Protein AF-A0A392SLY6-F1 (afdb_monomer)

Sequence (78 aa):
MIETVSGHRPNLAVKLEGNDIGLVNWARKMKERNTEMEMLDVNIPREEGLKEESVREYVHIACMCTGELQKDRPEMPE

Organism: NCBI:txid97028

Solvent-accessible surface area (backbone atoms only — not comparable to full-atom values): 4851 Å² total; per-residue (Å²): 102,67,43,72,47,37,70,48,59,76,91,44,68,43,78,55,98,88,40,81,34,51,48,68,64,46,52,49,50,30,53,76,67,74,42,46,82,75,45,51,26,90,87,58,69,74,85,68,91,57,50,68,70,56,50,46,48,53,53,49,51,45,48,36,65,61,36,91,50,74,89,61,29,72,85,83,81,134

Radius of gyration: 12.94 Å; Cα contacts (8 Å, |Δi|>4): 73; chains: 1; bounding box: 31×29×33 Å

pLDDT: mean 93.34, std 5.0, range [73.88, 97.19]

Mean predicted aligned error: 3.35 Å

Structure (mmCIF, N/CA/C/O backbone):
data_AF-A0A392SLY6-F1
#
_entry.id   AF-A0A392SLY6-F1
#
loop_
_atom_site.group_PDB
_atom_site.id
_atom_site.type_symbol
_atom_site.label_atom_id
_atom_site.label_alt_id
_atom_site.label_comp_id
_atom_site.label_asym_id
_atom_site.label_entity_id
_atom_site.label_seq_id
_atom_site.pdbx_PDB_ins_code
_atom_site.Cartn_x
_atom_site.Cartn_y
_atom_site.Cartn_z
_atom_site.occupancy
_atom_site.B_iso_or_equiv
_atom_site.auth_seq_id
_atom_site.auth_comp_id
_atom_site.auth_asym_id
_atom_site.auth_atom_id
_atom_site.pdbx_PDB_model_num
ATOM 1 N N . MET A 1 1 ? 1.727 -6.501 -3.718 1.00 94.00 1 MET A N 1
ATOM 2 C CA . MET A 1 1 ? 1.636 -5.153 -4.333 1.00 94.00 1 MET A CA 1
ATOM 3 C C . MET A 1 1 ? 1.813 -4.037 -3.312 1.00 94.00 1 MET A C 1
ATOM 5 O O . MET A 1 1 ? 2.721 -3.236 -3.494 1.00 94.00 1 MET A O 1
ATOM 9 N N . ILE A 1 2 ? 0.988 -3.979 -2.255 1.00 97.19 2 ILE A N 1
ATOM 10 C CA . ILE A 1 2 ? 1.071 -2.911 -1.237 1.00 97.19 2 ILE A CA 1
ATOM 11 C C . ILE A 1 2 ? 2.431 -2.928 -0.519 1.00 97.19 2 ILE A C 1
ATOM 13 O O . ILE A 1 2 ? 3.067 -1.891 -0.395 1.00 97.19 2 ILE A O 1
ATOM 17 N N . GLU A 1 3 ? 2.927 -4.110 -0.143 1.00 96.88 3 GLU A N 1
ATOM 18 C CA . GLU A 1 3 ? 4.266 -4.269 0.451 1.00 96.88 3 GLU A CA 1
ATOM 19 C C . GLU A 1 3 ? 5.376 -3.751 -0.473 1.00 96.88 3 GLU A C 1
ATOM 21 O O . GLU A 1 3 ? 6.330 -3.138 -0.016 1.00 96.88 3 GLU A O 1
ATOM 26 N N . THR A 1 4 ? 5.243 -3.972 -1.784 1.00 95.19 4 THR A N 1
ATOM 27 C CA . THR A 1 4 ? 6.239 -3.569 -2.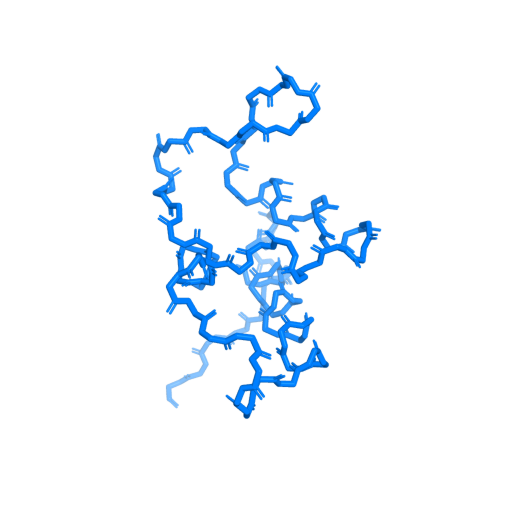785 1.00 95.19 4 THR A CA 1
ATOM 28 C C . THR A 1 4 ? 6.312 -2.056 -2.942 1.00 95.19 4 THR A C 1
ATOM 30 O O . THR A 1 4 ? 7.406 -1.517 -3.033 1.00 95.19 4 THR A O 1
ATOM 33 N N . VAL A 1 5 ? 5.163 -1.370 -2.985 1.00 94.75 5 VAL A N 1
ATOM 34 C CA . VAL A 1 5 ? 5.151 0.091 -3.153 1.00 94.75 5 VAL A CA 1
ATOM 35 C C . VAL A 1 5 ? 5.616 0.804 -1.891 1.00 94.75 5 VAL A C 1
ATOM 37 O O . VAL A 1 5 ? 6.220 1.861 -2.014 1.00 94.75 5 VAL A O 1
ATOM 40 N N . SER A 1 6 ? 5.382 0.226 -0.705 1.00 95.12 6 SER A N 1
ATOM 41 C CA . SER A 1 6 ? 5.650 0.902 0.567 1.00 95.12 6 SER A CA 1
ATOM 42 C C . SER A 1 6 ? 6.806 0.372 1.398 1.00 95.12 6 SER A C 1
ATOM 44 O O . SER A 1 6 ? 7.093 0.952 2.441 1.00 95.12 6 SER A O 1
ATOM 46 N N . GLY A 1 7 ? 7.398 -0.763 1.031 1.00 95.56 7 GLY A N 1
ATOM 47 C CA . GLY A 1 7 ? 8.431 -1.430 1.832 1.00 95.56 7 GLY A CA 1
ATOM 48 C C . GLY A 1 7 ? 7.960 -1.948 3.192 1.00 95.56 7 GLY A C 1
ATOM 49 O O . GLY A 1 7 ? 8.762 -2.429 3.996 1.00 95.56 7 GLY A O 1
ATOM 50 N N . HIS A 1 8 ? 6.662 -1.858 3.486 1.00 95.56 8 HIS A N 1
ATOM 51 C CA . HIS A 1 8 ? 6.113 -2.274 4.770 1.00 95.56 8 HIS A CA 1
ATOM 52 C C . HIS A 1 8 ? 5.846 -3.773 4.777 1.00 95.56 8 HIS A C 1
ATOM 54 O O . HIS A 1 8 ? 5.360 -4.345 3.802 1.00 95.56 8 HIS A O 1
ATOM 60 N N . ARG A 1 9 ? 6.104 -4.404 5.924 1.00 94.12 9 ARG A N 1
ATOM 61 C CA . ARG A 1 9 ? 5.770 -5.812 6.133 1.00 94.12 9 ARG A CA 1
ATOM 62 C C . ARG A 1 9 ? 4.286 -5.956 6.479 1.00 94.12 9 ARG A C 1
ATOM 64 O O . ARG A 1 9 ? 3.793 -5.201 7.314 1.00 94.12 9 ARG A O 1
ATOM 71 N N . PRO A 1 10 ? 3.582 -6.955 5.933 1.00 91.56 10 PRO A N 1
ATOM 72 C CA . PRO A 1 10 ? 2.136 -7.096 6.091 1.00 91.56 1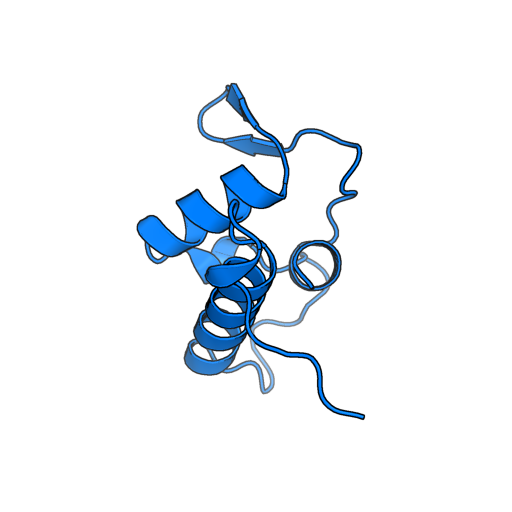0 PRO A CA 1
ATOM 73 C C . PRO A 1 10 ? 1.744 -7.542 7.504 1.00 91.56 10 PRO A C 1
ATOM 75 O O . PRO A 1 10 ? 0.625 -7.297 7.943 1.00 91.56 10 PRO A O 1
ATOM 78 N N . ASN A 1 11 ? 2.665 -8.190 8.223 1.00 92.38 11 ASN A N 1
ATOM 79 C CA . ASN A 1 11 ? 2.474 -8.640 9.598 1.00 92.38 11 ASN A CA 1
ATOM 80 C C . ASN A 1 11 ? 2.766 -7.548 10.643 1.00 92.38 11 ASN A C 1
ATOM 82 O O . ASN A 1 11 ? 2.595 -7.804 11.833 1.00 92.38 11 ASN A O 1
ATOM 86 N N . LEU A 1 12 ? 3.236 -6.368 10.224 1.00 92.06 12 LEU A N 1
ATOM 87 C CA . LEU A 1 12 ? 3.476 -5.226 11.100 1.00 92.06 12 LEU A CA 1
ATOM 88 C C . LEU A 1 12 ? 2.396 -4.167 10.869 1.00 92.06 12 LEU A C 1
ATOM 90 O O . LEU A 1 12 ? 2.011 -3.892 9.733 1.00 92.06 12 LEU A O 1
ATOM 94 N N . ALA A 1 13 ? 1.906 -3.572 11.955 1.00 91.12 13 ALA A N 1
ATOM 95 C CA . ALA A 1 13 ? 0.993 -2.445 11.855 1.00 91.12 13 ALA A CA 1
ATOM 96 C C . ALA A 1 13 ? 1.723 -1.205 11.320 1.00 91.12 13 ALA A C 1
ATOM 98 O O . ALA A 1 13 ? 2.898 -0.979 11.617 1.00 91.12 13 ALA A O 1
ATOM 99 N N . VAL A 1 14 ? 1.000 -0.393 10.554 1.00 94.50 14 VAL A N 1
ATOM 100 C CA . VAL A 1 14 ? 1.447 0.924 10.096 1.00 94.50 14 VAL A CA 1
ATOM 101 C C . VAL A 1 14 ? 0.767 1.975 10.963 1.00 94.50 14 VAL A C 1
ATOM 103 O O . VAL A 1 14 ? -0.414 1.844 11.284 1.00 94.50 14 VAL A O 1
ATOM 106 N N . LYS A 1 15 ? 1.492 3.030 11.342 1.00 92.62 15 LYS A N 1
ATOM 107 C CA . LYS A 1 15 ? 0.904 4.149 12.081 1.00 92.62 15 LYS A CA 1
ATOM 108 C C . LYS A 1 15 ? 0.264 5.142 11.126 1.00 92.62 15 LYS A C 1
ATOM 110 O O .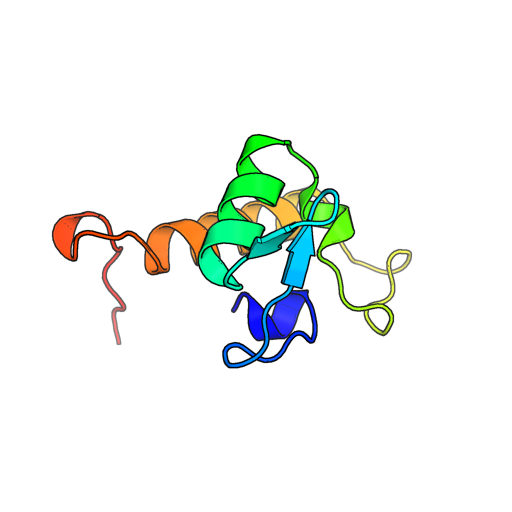 LYS A 1 15 ? 0.933 5.671 10.244 1.00 92.62 15 LYS A O 1
ATOM 115 N N . LEU A 1 16 ? -1.004 5.454 11.362 1.00 92.12 16 LEU A N 1
ATOM 116 C CA . LEU A 1 16 ? -1.709 6.539 10.691 1.00 92.12 16 LEU A CA 1
ATOM 117 C C . LEU A 1 16 ? -2.414 7.390 11.745 1.00 92.12 16 LEU A C 1
ATOM 119 O O . LEU A 1 16 ? -3.246 6.885 12.496 1.00 92.12 16 LEU A O 1
ATOM 123 N N . GLU A 1 17 ? -2.048 8.671 11.832 1.00 89.88 17 GLU A N 1
ATOM 124 C CA . GLU A 1 17 ? -2.621 9.620 12.808 1.00 89.88 17 GLU A CA 1
ATOM 125 C C . GLU A 1 17 ? -2.508 9.126 14.264 1.00 89.88 17 GLU A C 1
ATOM 127 O O . GLU A 1 17 ? -3.400 9.320 15.084 1.00 89.88 17 GLU A O 1
ATOM 132 N N . GLY A 1 18 ? -1.406 8.440 14.579 1.00 90.56 18 GLY A N 1
ATOM 133 C CA . GLY A 1 18 ? -1.140 7.889 15.910 1.00 90.56 18 GLY A CA 1
ATOM 134 C C . GLY A 1 18 ? -1.810 6.544 16.206 1.00 90.56 18 GLY A C 1
ATOM 135 O O . GLY A 1 18 ? -1.499 5.955 17.238 1.0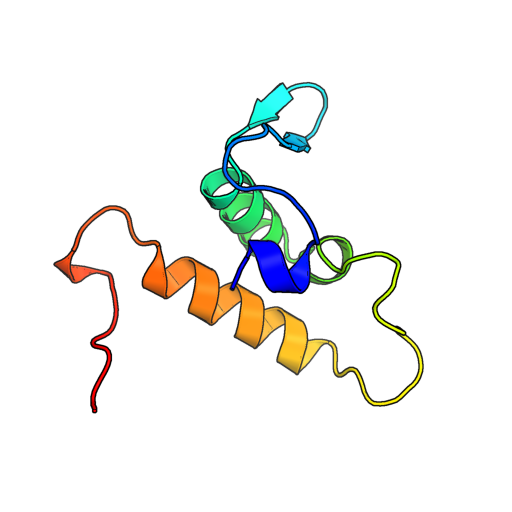0 90.56 18 GLY A O 1
ATOM 136 N N . ASN A 1 19 ? -2.655 6.028 15.309 1.00 93.25 19 ASN A N 1
ATOM 137 C CA . ASN A 1 19 ? -3.308 4.729 15.460 1.00 93.25 19 ASN A CA 1
ATOM 138 C C . ASN A 1 19 ? -2.585 3.641 14.662 1.00 93.25 19 ASN A C 1
ATOM 140 O O . ASN A 1 19 ? -2.193 3.863 13.514 1.00 93.25 19 ASN A O 1
ATOM 144 N N . ASP A 1 20 ? -2.467 2.454 15.254 1.00 94.62 20 ASP A N 1
ATOM 145 C CA . ASP A 1 20 ? -1.972 1.264 14.566 1.00 94.62 20 ASP A CA 1
ATOM 146 C C . ASP A 1 20 ? -3.071 0.692 13.661 1.00 94.62 20 ASP A C 1
ATOM 148 O O . ASP A 1 20 ? -4.177 0.375 14.106 1.00 94.62 20 ASP A O 1
ATOM 152 N N . ILE A 1 21 ? -2.770 0.564 12.371 1.00 95.62 21 ILE A N 1
ATOM 153 C CA . ILE A 1 21 ? -3.691 0.064 11.353 1.00 95.62 21 ILE A CA 1
ATOM 154 C C . ILE A 1 21 ? -3.010 -1.002 10.488 1.00 95.62 21 ILE A C 1
ATOM 156 O O . ILE A 1 21 ? -1.814 -0.943 10.204 1.00 95.62 21 ILE A O 1
ATOM 160 N N . GLY A 1 22 ? -3.778 -2.010 10.070 1.00 95.06 22 GLY A N 1
ATOM 161 C CA . GLY A 1 22 ? -3.286 -3.042 9.158 1.00 95.06 22 GLY A CA 1
AT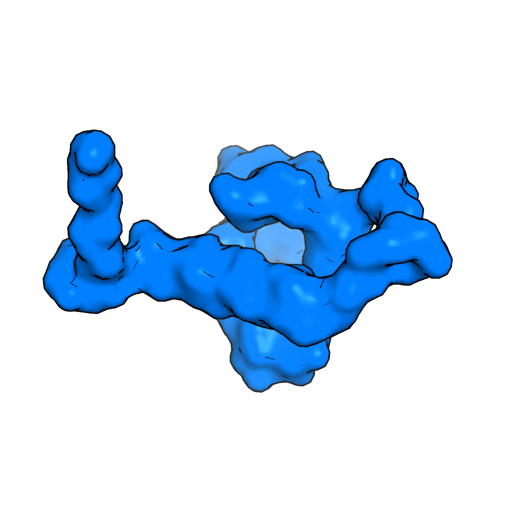OM 162 C C . GLY A 1 22 ? -2.941 -2.474 7.778 1.00 95.06 22 GLY A C 1
ATOM 163 O O . GLY A 1 22 ? -3.590 -1.541 7.305 1.00 95.06 22 GLY A O 1
ATOM 164 N N . LEU A 1 23 ? -1.957 -3.078 7.110 1.00 96.06 23 LEU A N 1
ATOM 165 C CA . LEU A 1 23 ? -1.381 -2.572 5.859 1.00 96.06 23 LEU A CA 1
ATOM 166 C C . LEU A 1 23 ? -2.420 -2.327 4.744 1.00 96.06 23 LEU A C 1
ATOM 168 O O . LEU A 1 23 ? -2.375 -1.304 4.065 1.00 96.06 23 LEU A O 1
ATOM 172 N N . VAL A 1 24 ? -3.388 -3.234 4.582 1.00 95.81 24 VAL A N 1
ATOM 173 C CA . VAL A 1 24 ? -4.456 -3.104 3.570 1.00 95.81 24 VAL A CA 1
ATOM 174 C C . VAL A 1 24 ? -5.393 -1.936 3.890 1.00 95.81 24 VAL A C 1
ATOM 176 O O . VAL A 1 24 ? -5.707 -1.128 3.018 1.00 95.81 24 VAL A O 1
ATOM 179 N N . ASN A 1 25 ? -5.806 -1.806 5.153 1.00 95.69 25 ASN A N 1
ATOM 180 C CA . ASN A 1 25 ? -6.692 -0.723 5.583 1.00 95.69 25 ASN A CA 1
ATOM 181 C C . ASN A 1 25 ? -5.987 0.637 5.522 1.00 95.69 25 ASN A C 1
ATOM 183 O O . ASN A 1 25 ? -6.612 1.642 5.189 1.00 95.69 25 ASN A O 1
ATOM 187 N N . TRP A 1 26 ? -4.684 0.664 5.809 1.00 96.75 26 TRP A N 1
ATOM 188 C CA . TRP A 1 26 ? -3.845 1.837 5.607 1.00 96.75 26 TRP A CA 1
ATOM 189 C C . TRP A 1 26 ? -3.831 2.259 4.135 1.00 96.75 26 TRP A C 1
ATOM 191 O O . TRP A 1 26 ? -4.204 3.389 3.839 1.00 96.75 26 TRP A O 1
ATOM 201 N N . ALA A 1 27 ? -3.516 1.349 3.207 1.00 96.88 27 ALA A N 1
ATOM 202 C CA . ALA A 1 27 ? -3.498 1.648 1.773 1.00 96.88 27 ALA A CA 1
ATOM 203 C C . ALA A 1 27 ? -4.847 2.174 1.256 1.00 96.88 27 ALA A C 1
ATOM 205 O O . ALA A 1 27 ? -4.884 3.137 0.492 1.00 96.88 27 ALA A O 1
ATOM 206 N N . ARG A 1 28 ? -5.965 1.601 1.726 1.00 96.56 28 ARG A N 1
ATOM 207 C CA . ARG A 1 28 ? -7.312 2.080 1.381 1.00 96.56 28 ARG A CA 1
ATOM 208 C C . ARG A 1 28 ? -7.531 3.528 1.831 1.00 96.56 28 ARG A C 1
ATOM 210 O O . ARG A 1 28 ? -8.016 4.330 1.042 1.00 96.56 28 ARG A O 1
ATOM 217 N N . LYS A 1 29 ? -7.106 3.884 3.049 1.00 96.50 29 LYS A N 1
ATOM 218 C CA . LYS A 1 29 ? -7.179 5.268 3.550 1.00 96.50 29 LYS A CA 1
ATOM 219 C C . LYS A 1 29 ? -6.280 6.226 2.770 1.00 96.50 29 LYS A C 1
ATOM 221 O O . LYS A 1 29 ? -6.698 7.350 2.519 1.00 96.50 29 LYS A O 1
ATOM 226 N N . MET A 1 30 ? -5.075 5.804 2.385 1.00 96.25 30 MET A N 1
ATOM 227 C CA . MET A 1 30 ? -4.178 6.625 1.558 1.00 96.25 30 MET A CA 1
ATOM 228 C C . MET A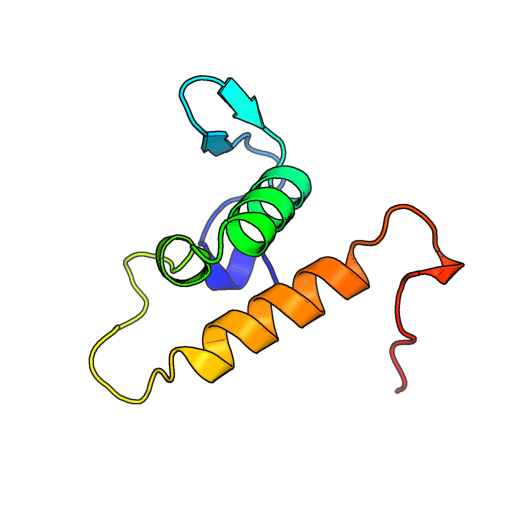 1 30 ? -4.810 6.914 0.191 1.00 96.25 30 MET A C 1
ATOM 230 O O . MET A 1 30 ? -4.821 8.058 -0.257 1.00 96.25 30 MET A O 1
ATOM 234 N N . LYS A 1 31 ? -5.439 5.901 -0.419 1.00 96.06 31 LYS A N 1
ATOM 235 C CA . LYS A 1 31 ? -6.208 6.055 -1.658 1.00 96.06 31 LYS A CA 1
ATOM 236 C C . LYS A 1 31 ? -7.415 6.987 -1.490 1.00 96.06 31 LYS A C 1
ATOM 238 O O . LYS A 1 31 ? -7.609 7.905 -2.275 1.00 96.06 31 LYS A O 1
ATOM 243 N N . GLU A 1 32 ? -8.230 6.794 -0.451 1.00 96.12 32 GLU A N 1
ATOM 244 C CA . GLU A 1 32 ? -9.396 7.654 -0.162 1.00 96.12 32 GLU A CA 1
ATOM 245 C C . GLU A 1 32 ? -9.009 9.129 0.031 1.00 96.12 32 GLU A C 1
ATOM 247 O O . GLU A 1 32 ? -9.787 10.028 -0.289 1.00 96.12 32 GLU A O 1
ATOM 252 N N . ARG A 1 33 ? -7.795 9.381 0.535 1.00 95.75 33 ARG A N 1
ATOM 253 C CA . ARG A 1 33 ? -7.236 10.720 0.755 1.00 95.75 33 ARG A CA 1
ATOM 254 C C . ARG A 1 33 ? -6.499 11.288 -0.463 1.00 95.75 33 ARG A C 1
ATOM 256 O O . ARG A 1 33 ? -6.114 12.451 -0.411 1.00 95.75 33 ARG A O 1
ATOM 263 N N . ASN A 1 34 ? -6.341 10.527 -1.550 1.00 94.81 34 ASN A N 1
ATOM 264 C CA . ASN A 1 34 ? -5.497 10.867 -2.706 1.00 94.81 34 ASN A CA 1
ATOM 265 C C . ASN A 1 34 ? -4.028 11.156 -2.323 1.00 94.81 34 ASN A C 1
ATOM 267 O O . ASN A 1 34 ? -3.378 12.023 -2.914 1.00 94.81 34 ASN A O 1
ATOM 271 N N . THR A 1 35 ? -3.515 10.460 -1.302 1.00 95.50 35 THR A N 1
ATOM 272 C CA . THR A 1 35 ? -2.142 10.596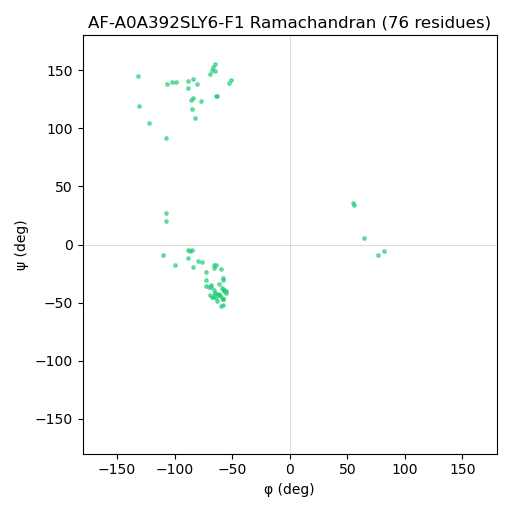 -0.784 1.00 95.50 35 THR A CA 1
ATOM 273 C C . THR A 1 35 ? -1.260 9.396 -1.144 1.00 95.50 35 THR A C 1
ATOM 275 O O . THR A 1 35 ? -0.288 9.093 -0.458 1.00 95.50 35 THR A O 1
ATOM 278 N N . GLU A 1 36 ? -1.545 8.693 -2.242 1.00 95.94 36 GLU A N 1
ATOM 279 C CA . GLU A 1 36 ? -0.835 7.469 -2.647 1.00 95.94 36 GLU A CA 1
ATOM 280 C C . GLU A 1 36 ? 0.676 7.679 -2.839 1.00 95.94 36 GLU A C 1
ATOM 282 O O . GLU A 1 36 ? 1.469 6.777 -2.582 1.00 95.94 36 GLU A O 1
ATOM 287 N N . MET A 1 37 ? 1.104 8.887 -3.215 1.00 94.81 37 MET A N 1
ATOM 288 C CA . MET A 1 37 ? 2.524 9.245 -3.360 1.00 94.81 37 MET A CA 1
ATOM 289 C C . MET A 1 37 ? 3.306 9.235 -2.038 1.00 94.81 37 MET A C 1
ATOM 291 O O . MET A 1 37 ? 4.539 9.154 -2.038 1.00 94.81 37 MET A O 1
ATOM 295 N N . GLU A 1 38 ? 2.622 9.326 -0.901 1.00 93.81 38 GLU A N 1
ATOM 296 C CA . GLU A 1 38 ? 3.232 9.184 0.425 1.00 93.81 38 GLU A CA 1
ATOM 297 C C . GLU A 1 38 ? 3.460 7.713 0.787 1.00 93.81 38 GLU A C 1
ATOM 299 O O . GLU A 1 38 ? 4.217 7.419 1.707 1.00 93.81 38 GLU A O 1
ATOM 304 N N . MET A 1 39 ? 2.843 6.781 0.052 1.00 94.38 39 MET A N 1
ATOM 305 C CA . MET A 1 39 ? 3.054 5.354 0.265 1.00 94.38 39 MET A CA 1
ATOM 306 C C . MET A 1 39 ? 4.383 4.861 -0.293 1.00 94.38 39 MET A C 1
ATOM 308 O O . MET A 1 39 ? 4.748 3.745 0.040 1.00 94.38 39 MET A O 1
ATOM 312 N N . LEU A 1 40 ? 5.065 5.628 -1.148 1.00 94.75 40 LEU A N 1
ATOM 313 C CA . LEU A 1 40 ? 6.295 5.194 -1.809 1.00 94.75 40 LEU A CA 1
ATOM 314 C C . LEU A 1 40 ? 7.415 4.928 -0.800 1.00 94.75 40 LEU A C 1
ATOM 316 O O . LEU A 1 40 ? 7.760 5.807 -0.006 1.00 94.75 40 LEU A O 1
ATOM 320 N N . ASP A 1 41 ? 8.015 3.742 -0.896 1.00 94.12 41 ASP A N 1
ATOM 321 C CA . ASP A 1 41 ? 9.243 3.394 -0.190 1.00 94.12 41 ASP A CA 1
ATOM 322 C C . ASP A 1 41 ? 10.329 4.446 -0.467 1.00 94.12 41 ASP A C 1
ATOM 324 O O . ASP A 1 41 ? 10.492 4.931 -1.589 1.00 94.12 41 ASP A O 1
ATOM 328 N N . VAL A 1 42 ? 11.081 4.801 0.574 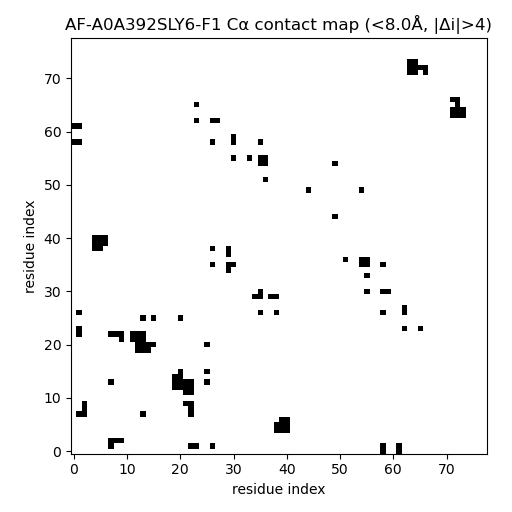1.00 92.00 42 VAL A N 1
ATOM 329 C CA . VAL A 1 42 ? 12.129 5.833 0.531 1.00 92.00 42 VAL A CA 1
ATOM 330 C C . VAL A 1 42 ? 13.249 5.532 -0.468 1.00 92.00 42 VAL A C 1
ATOM 332 O O . VAL A 1 42 ? 13.949 6.448 -0.888 1.00 92.00 42 VAL A O 1
ATOM 335 N N . ASN A 1 43 ? 13.420 4.267 -0.854 1.00 91.56 43 ASN A N 1
ATOM 336 C CA . ASN A 1 43 ? 14.408 3.818 -1.827 1.00 91.56 43 ASN A CA 1
ATOM 337 C C . ASN A 1 43 ? 13.904 3.907 -3.277 1.00 91.56 43 ASN A C 1
ATOM 339 O O . ASN A 1 43 ? 14.681 3.651 -4.195 1.00 91.56 43 ASN A O 1
ATOM 343 N N . ILE A 1 44 ? 12.629 4.250 -3.506 1.00 89.50 44 ILE A N 1
ATOM 344 C CA . ILE A 1 44 ? 12.080 4.468 -4.848 1.00 89.50 44 ILE A CA 1
ATOM 345 C C . ILE A 1 44 ? 12.373 5.921 -5.268 1.00 89.50 44 ILE A C 1
ATOM 347 O O . ILE A 1 44 ? 11.852 6.852 -4.643 1.00 89.50 44 ILE A O 1
ATOM 351 N N . PRO A 1 45 ? 13.171 6.156 -6.329 1.00 87.12 45 PRO A N 1
ATOM 352 C CA . PRO A 1 45 ? 13.466 7.504 -6.804 1.00 87.12 45 PRO A CA 1
ATOM 353 C C . PRO A 1 45 ? 12.197 8.193 -7.317 1.00 87.12 45 PRO A C 1
ATOM 355 O O . PRO A 1 45 ? 11.487 7.655 -8.164 1.00 87.12 45 PRO A O 1
ATOM 358 N N . ARG A 1 46 ? 11.916 9.403 -6.823 1.00 83.19 46 ARG A N 1
ATOM 359 C CA . ARG A 1 46 ? 10.726 10.182 -7.219 1.00 83.19 46 ARG A CA 1
ATOM 360 C C . ARG A 1 46 ? 10.924 10.989 -8.503 1.00 83.19 46 ARG A C 1
ATOM 362 O O . ARG A 1 46 ? 9.950 11.408 -9.112 1.00 83.19 46 ARG A O 1
ATOM 369 N N . GLU A 1 47 ? 12.173 11.235 -8.882 1.00 74.50 47 GLU A N 1
ATOM 370 C CA . GLU A 1 47 ? 12.531 12.276 -9.853 1.00 74.50 47 GLU A CA 1
ATOM 371 C C . GLU A 1 47 ? 12.768 11.734 -11.270 1.00 74.50 47 GLU A C 1
ATOM 373 O O . GLU A 1 47 ? 12.705 12.494 -12.234 1.00 74.50 47 GLU A O 1
ATOM 378 N N . GLU A 1 48 ? 12.985 10.424 -11.428 1.00 73.88 48 GLU A N 1
ATOM 379 C CA . GLU A 1 48 ? 13.356 9.829 -12.714 1.00 73.88 48 GLU A CA 1
ATOM 380 C C . GLU A 1 48 ? 12.349 8.745 -13.130 1.00 73.88 48 GLU A C 1
ATOM 382 O O . GLU A 1 48 ? 12.300 7.650 -12.575 1.00 73.88 48 GLU A O 1
ATOM 387 N N . GLY A 1 49 ? 11.487 9.072 -14.100 1.00 76.75 49 GLY A N 1
ATOM 388 C CA . GLY A 1 49 ? 10.576 8.122 -14.756 1.00 76.75 49 GLY A CA 1
ATOM 389 C C . GLY A 1 49 ? 9.324 7.707 -13.971 1.00 76.75 49 GLY A C 1
ATOM 390 O O . GLY A 1 49 ? 8.433 7.086 -14.556 1.00 76.75 49 GLY A O 1
ATOM 391 N N . LEU A 1 50 ? 9.205 8.066 -12.688 1.00 86.88 50 LEU A N 1
ATOM 392 C CA . LEU A 1 50 ? 8.036 7.734 -11.876 1.00 86.88 50 LEU A CA 1
ATOM 393 C C . LEU A 1 50 ? 6.889 8.727 -12.110 1.00 86.88 50 LEU A C 1
ATOM 395 O O . LEU A 1 50 ? 6.919 9.876 -11.679 1.00 86.88 50 LEU A O 1
ATOM 399 N N . LYS A 1 51 ? 5.851 8.249 -12.786 1.00 92.00 51 LYS A N 1
ATOM 400 C CA . LYS A 1 51 ? 4.620 8.989 -13.066 1.00 92.00 51 LYS A CA 1
ATOM 401 C C . LYS A 1 51 ? 3.633 8.872 -11.908 1.00 92.00 51 LYS A C 1
ATOM 403 O O . LYS A 1 51 ? 3.246 7.761 -11.545 1.00 92.00 51 LYS A O 1
ATOM 408 N N . GLU A 1 52 ? 3.184 9.999 -11.363 1.00 92.00 52 GLU A N 1
ATOM 409 C CA . GLU A 1 52 ? 2.213 10.039 -10.260 1.00 92.00 52 GLU A CA 1
ATOM 410 C C . GLU A 1 52 ? 0.912 9.306 -10.617 1.00 92.00 52 GLU A C 1
ATOM 412 O O . GLU A 1 52 ? 0.375 8.552 -9.804 1.00 92.00 52 GLU A O 1
ATOM 417 N N . GLU A 1 53 ? 0.446 9.437 -11.861 1.00 94.12 53 GLU A N 1
ATOM 418 C CA . GLU A 1 53 ? -0.721 8.709 -12.355 1.00 94.12 53 GLU A CA 1
ATOM 419 C C . GLU A 1 53 ? -0.522 7.188 -12.322 1.00 94.12 53 GLU A C 1
ATOM 421 O O . GLU A 1 53 ? -1.456 6.446 -12.026 1.00 94.12 53 GLU A O 1
ATOM 426 N N . SER A 1 54 ? 0.705 6.715 -12.558 1.00 94.00 54 SER A N 1
ATOM 427 C CA . SER A 1 54 ? 1.029 5.287 -12.513 1.00 94.00 54 SER A CA 1
ATOM 428 C C . SER A 1 54 ? 1.057 4.766 -11.079 1.00 94.00 54 SER A C 1
ATOM 430 O O . SER A 1 54 ? 0.619 3.647 -10.832 1.00 94.00 54 SER A O 1
ATOM 432 N N . VAL A 1 55 ? 1.517 5.576 -10.121 1.00 94.56 55 VAL A N 1
ATOM 433 C CA . VAL A 1 55 ? 1.491 5.217 -8.693 1.00 94.56 55 VAL A CA 1
ATOM 434 C C . VAL A 1 55 ? 0.053 5.134 -8.186 1.00 94.56 55 VAL A C 1
ATOM 436 O O . VAL A 1 55 ? -0.309 4.155 -7.531 1.00 94.56 55 VAL A O 1
ATOM 439 N N . ARG A 1 56 ? -0.789 6.117 -8.530 1.00 95.94 56 ARG A N 1
ATOM 440 C CA . ARG A 1 56 ? -2.218 6.101 -8.184 1.00 95.94 56 ARG A CA 1
ATOM 441 C C . ARG A 1 56 ? -2.921 4.872 -8.742 1.00 95.94 56 ARG A C 1
ATOM 443 O O . ARG A 1 56 ? -3.620 4.186 -7.999 1.00 95.94 56 ARG A O 1
ATOM 450 N N . GLU A 1 57 ? -2.693 4.557 -10.014 1.00 96.75 57 GLU A N 1
ATOM 451 C CA . GLU A 1 57 ? -3.290 3.380 -10.648 1.00 96.75 57 GLU A CA 1
ATOM 452 C C . GLU A 1 57 ? -2.781 2.077 -10.018 1.00 96.75 57 GLU A C 1
ATOM 454 O O . GLU A 1 57 ? -3.560 1.180 -9.701 1.00 96.75 57 GLU A O 1
ATOM 459 N N . TYR A 1 58 ? -1.482 1.993 -9.729 1.00 96.75 58 TYR A N 1
ATOM 460 C CA . TYR A 1 58 ? -0.898 0.842 -9.046 1.00 96.75 58 TYR A CA 1
ATOM 461 C C . TYR A 1 58 ? -1.558 0.591 -7.679 1.00 96.75 58 TYR A C 1
ATOM 463 O O . TYR A 1 58 ? -1.933 -0.541 -7.357 1.00 96.75 58 TYR A O 1
ATOM 471 N N . VAL A 1 59 ? -1.731 1.643 -6.870 1.00 97.12 59 VAL A N 1
ATOM 472 C CA . VAL A 1 59 ? -2.400 1.551 -5.563 1.00 97.12 59 VAL A CA 1
ATOM 473 C C . VAL A 1 59 ? -3.892 1.249 -5.727 1.00 97.12 59 VAL A C 1
ATOM 475 O O . VAL A 1 59 ? -4.439 0.463 -4.949 1.00 97.12 59 VAL A O 1
ATOM 478 N N . HIS A 1 60 ? -4.547 1.803 -6.749 1.00 96.75 60 HIS A N 1
ATOM 479 C CA . HIS A 1 60 ? -5.938 1.503 -7.077 1.00 96.75 60 HIS A CA 1
ATOM 480 C C . HIS A 1 60 ? -6.141 0.007 -7.346 1.00 96.75 60 HIS A C 1
ATOM 482 O O . HIS A 1 60 ? -6.973 -0.616 -6.680 1.00 96.75 60 HIS A O 1
ATOM 488 N N . ILE A 1 61 ? -5.336 -0.582 -8.236 1.00 96.94 61 ILE A N 1
ATOM 489 C CA . ILE A 1 61 ? -5.365 -2.016 -8.558 1.00 96.94 61 ILE A CA 1
ATOM 490 C C . ILE A 1 61 ? -5.098 -2.849 -7.302 1.00 96.94 61 ILE A C 1
ATOM 492 O O . ILE A 1 61 ? -5.853 -3.774 -6.995 1.00 96.94 61 ILE A O 1
ATOM 496 N N . ALA A 1 62 ? -4.082 -2.486 -6.514 1.00 97.06 62 ALA A N 1
ATOM 497 C CA . ALA A 1 62 ? -3.764 -3.185 -5.271 1.00 97.06 62 ALA A CA 1
ATOM 498 C C . ALA A 1 62 ? -4.940 -3.182 -4.270 1.00 97.06 62 ALA A C 1
ATOM 500 O O . ALA A 1 62 ? -5.189 -4.189 -3.600 1.00 97.06 62 ALA A O 1
ATOM 501 N N . CYS A 1 63 ? -5.689 -2.079 -4.188 1.00 96.94 63 CYS A N 1
ATOM 502 C CA . CYS A 1 63 ? -6.893 -1.980 -3.363 1.00 96.94 63 CYS A CA 1
ATOM 503 C C . CYS A 1 63 ? -8.060 -2.815 -3.917 1.00 96.94 63 CYS A C 1
ATOM 505 O O . CYS A 1 63 ? -8.790 -3.410 -3.128 1.00 96.94 63 CYS A O 1
ATOM 507 N N . MET A 1 64 ? -8.234 -2.901 -5.242 1.00 96.88 64 MET A N 1
ATOM 508 C CA . MET A 1 64 ? -9.266 -3.758 -5.848 1.00 96.88 64 MET A CA 1
ATOM 509 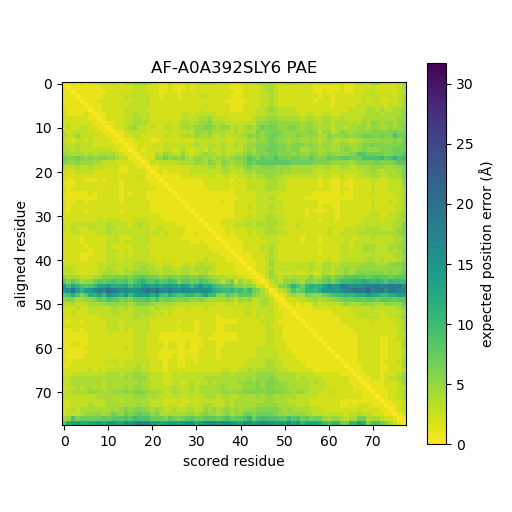C C . MET A 1 64 ? -9.005 -5.243 -5.564 1.00 96.88 64 MET A C 1
ATOM 511 O O . MET A 1 64 ? -9.891 -5.960 -5.105 1.00 96.88 64 MET A O 1
ATOM 515 N N . CYS A 1 65 ? -7.761 -5.699 -5.741 1.00 97.06 65 CYS A N 1
ATOM 516 C CA . CYS A 1 65 ? -7.369 -7.091 -5.489 1.00 97.06 65 CYS A CA 1
ATOM 517 C C . CYS A 1 65 ? -7.506 -7.510 -4.015 1.00 97.06 65 CYS A C 1
ATOM 519 O O . CYS A 1 65 ? -7.544 -8.700 -3.706 1.00 97.06 65 CYS A O 1
ATOM 521 N N . THR A 1 66 ? -7.588 -6.542 -3.101 1.00 95.88 66 THR A N 1
ATOM 522 C CA . THR A 1 66 ? -7.725 -6.755 -1.654 1.00 95.88 66 THR A CA 1
ATOM 523 C C . THR A 1 66 ? -9.128 -6.416 -1.133 1.00 95.88 66 THR A C 1
ATOM 525 O O . THR A 1 66 ? -9.310 -6.213 0.069 1.00 95.88 66 THR A O 1
ATOM 528 N N . GLY A 1 67 ? -10.134 -6.388 -2.020 1.00 94.38 67 GLY A N 1
ATOM 529 C CA . GLY A 1 67 ? -11.545 -6.253 -1.652 1.00 94.38 67 GLY A CA 1
ATOM 530 C C . GLY A 1 67 ? -11.964 -7.270 -0.587 1.00 94.38 67 GLY A C 1
ATOM 531 O O . GLY A 1 67 ? -11.507 -8.414 -0.580 1.00 94.38 67 GLY A O 1
ATOM 532 N N . GLU A 1 68 ? -12.814 -6.870 0.356 1.00 93.25 68 GLU A N 1
ATOM 533 C CA . GLU A 1 68 ? -13.192 -7.745 1.476 1.00 93.25 68 GLU A CA 1
ATOM 534 C C . GLU A 1 68 ? -13.959 -8.975 0.990 1.00 93.25 68 GLU A C 1
ATOM 536 O O . GLU A 1 68 ? -13.651 -10.097 1.399 1.00 93.25 68 GLU A O 1
ATOM 541 N N . LEU A 1 69 ? -14.889 -8.779 0.054 1.00 95.50 69 LEU A N 1
ATOM 542 C CA . LEU A 1 69 ? -15.637 -9.865 -0.561 1.00 95.50 69 LEU A CA 1
ATOM 543 C C . LEU A 1 69 ? -14.887 -10.390 -1.781 1.00 95.50 69 LEU A C 1
ATOM 545 O O . LEU A 1 69 ? -14.350 -9.633 -2.585 1.00 95.50 69 LEU A O 1
ATOM 549 N N . GLN A 1 70 ? -14.905 -11.710 -1.956 1.00 93.69 70 GLN A N 1
ATOM 550 C CA . GLN A 1 70 ? -14.288 -12.364 -3.109 1.00 93.69 70 GLN A CA 1
ATOM 551 C C . GLN A 1 70 ? -14.816 -11.813 -4.442 1.00 93.69 70 GLN A C 1
ATOM 553 O O . GLN A 1 70 ? -14.034 -11.604 -5.358 1.00 93.69 70 GLN A O 1
ATOM 558 N N . LYS A 1 71 ? -16.124 -11.537 -4.528 1.00 95.00 71 LYS A N 1
ATOM 559 C CA . LYS A 1 71 ? -16.785 -11.013 -5.736 1.00 95.00 71 LYS A CA 1
ATOM 560 C C . LYS A 1 71 ? -16.337 -9.603 -6.145 1.00 95.00 71 LYS A C 1
ATOM 562 O O . LYS A 1 71 ? -16.608 -9.203 -7.269 1.00 95.00 71 LYS A O 1
ATOM 567 N N . ASP A 1 72 ? -15.710 -8.855 -5.235 1.00 93.31 72 ASP A N 1
ATOM 568 C CA . ASP A 1 72 ? -15.229 -7.495 -5.505 1.00 93.31 72 ASP A CA 1
ATOM 569 C C . ASP A 1 72 ? -13.804 -7.512 -6.083 1.00 93.31 72 ASP A C 1
ATOM 571 O O . ASP A 1 72 ? -13.306 -6.486 -6.548 1.00 93.31 72 ASP A O 1
ATOM 575 N N . ARG A 1 73 ? -13.127 -8.667 -6.029 1.00 96.81 73 ARG A N 1
ATOM 576 C CA . ARG A 1 73 ? -11.752 -8.829 -6.502 1.00 96.81 73 ARG A CA 1
ATOM 577 C C . ARG A 1 73 ? -11.767 -9.200 -7.986 1.00 96.81 73 ARG A C 1
ATOM 579 O O . ARG A 1 73 ? -12.531 -10.088 -8.365 1.00 96.81 73 ARG A O 1
ATOM 586 N N . PRO A 1 74 ? -10.919 -8.574 -8.816 1.00 96.38 74 PRO A N 1
ATOM 587 C CA . PRO A 1 74 ? -10.761 -8.986 -10.203 1.00 96.38 74 PRO A CA 1
ATOM 588 C C . PRO A 1 74 ? -10.172 -10.401 -10.294 1.00 96.38 74 PRO A C 1
ATOM 590 O O . PRO A 1 74 ? -9.469 -10.864 -9.391 1.00 96.38 74 PRO A O 1
ATOM 593 N N . GLU A 1 75 ? -10.449 -11.075 -11.408 1.00 95.69 75 GLU A N 1
ATOM 594 C CA . GLU A 1 75 ? -9.819 -12.351 -11.745 1.00 95.69 75 GLU A CA 1
ATOM 595 C C . GLU A 1 75 ? -8.323 -12.154 -12.048 1.00 95.69 75 GLU A C 1
ATOM 597 O O . GLU A 1 75 ? -7.910 -11.103 -12.542 1.00 95.69 75 GLU A O 1
ATOM 602 N N . MET A 1 76 ? -7.511 -13.177 -11.768 1.00 94.44 76 MET A N 1
ATOM 603 C CA . MET A 1 76 ? -6.120 -13.249 -12.225 1.00 94.44 76 MET A CA 1
ATOM 604 C C . MET A 1 76 ? -6.022 -14.301 -13.337 1.00 94.44 76 MET A C 1
ATOM 606 O O . MET A 1 76 ? -5.886 -15.482 -13.013 1.00 94.44 76 MET A O 1
ATOM 610 N N . PRO A 1 77 ? -6.160 -13.910 -14.617 1.00 91.56 77 PRO A N 1
ATOM 611 C CA . PRO A 1 77 ? -5.996 -14.835 -15.736 1.00 91.56 77 PRO A CA 1
ATOM 612 C C . PRO A 1 77 ? -4.541 -15.327 -15.845 1.00 91.56 77 PRO A C 1
ATOM 614 O O . PRO A 1 77 ? -3.624 -14.627 -15.410 1.00 91.56 77 PRO A O 1
ATOM 617 N N . GLU A 1 78 ? -4.355 -16.527 -16.408 1.00 74.38 78 GLU A N 1
ATOM 618 C CA . GLU A 1 78 ? -3.038 -17.130 -16.707 1.00 74.38 78 GLU A CA 1
ATOM 619 C C . GLU A 1 78 ? -2.305 -16.447 -17.870 1.00 74.38 78 GLU A C 1
ATOM 621 O O . GLU A 1 78 ? -2.975 -16.035 -18.848 1.00 74.38 78 GLU A O 1
#

Secondary structure (DSSP, 8-state):
-HHHHH---TTSPEEETTEEE-HHHHHHHHHHTT-GGGGS-TTS-SSSS--HHHHHHHHHHHHHHT-SSGGGSPP---

Nearest PDB structures (foldseek):
  6ziw-assembly1_I  TM=7.777E-01  e=3.791E-02  Homo sapiens
  6j5w-assembly1_B  TM=7.555E-01  e=5.962E-02  Arabidopsis thaliana

Foldseek 3Di:
DLCVQQVDDQPAFDDDPNDTDGSLVVLVVCLVVVNLVVSGHPPDDPPPPDDSVVSSVVSVLVNQCVDPDPVSHDDDDD